Protein AF-I8V9X8-F1 (afdb_monomer)

Secondary structure (DSSP, 8-state):
-PPPHHHHHHHHHHHTTT-EEETTTTEEE---GGG--HHHHHHHHTTTPEEE-

Radius of gyration: 10.42 Å; Cα contacts (8 Å, |Δi|>4): 46; chains: 1; bounding box: 3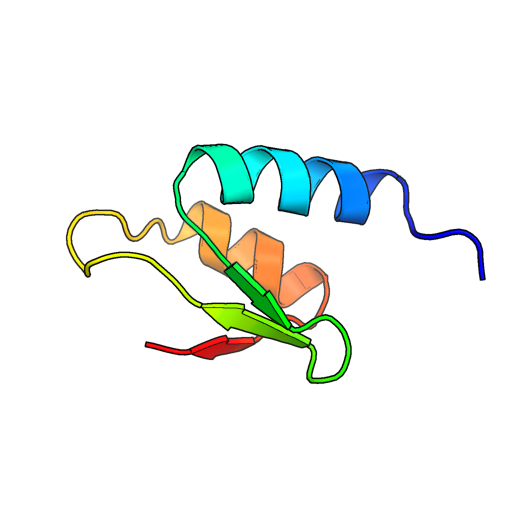0×18×21 Å

Structure (mmCIF, N/CA/C/O backbone):
data_AF-I8V9X8-F1
#
_entry.id   AF-I8V9X8-F1
#
loop_
_atom_site.group_PDB
_atom_site.id
_atom_site.type_symbol
_atom_site.label_atom_id
_atom_site.label_alt_id
_atom_site.label_comp_id
_atom_site.label_asym_id
_atom_site.label_entity_id
_atom_site.label_seq_id
_atom_site.pdbx_PDB_ins_code
_atom_site.Cartn_x
_atom_site.Cartn_y
_atom_site.Cartn_z
_atom_site.occupancy
_atom_site.B_iso_or_equiv
_atom_site.auth_seq_id
_atom_site.auth_comp_id
_atom_site.auth_asym_id
_atom_site.auth_atom_id
_atom_site.pdbx_PDB_model_num
ATOM 1 N N . MET A 1 1 ? 14.044 -4.109 -13.725 1.00 52.03 1 MET A N 1
ATOM 2 C CA . MET A 1 1 ? 13.711 -2.720 -13.335 1.00 52.03 1 MET A CA 1
ATOM 3 C C . MET A 1 1 ? 13.783 -2.591 -11.822 1.00 52.03 1 MET A C 1
ATOM 5 O O . MET A 1 1 ? 13.215 -3.435 -11.139 1.00 52.03 1 MET A O 1
ATOM 9 N N . LYS A 1 2 ? 14.493 -1.588 -11.286 1.00 61.59 2 LYS A N 1
ATOM 10 C CA . LYS A 1 2 ? 14.440 -1.292 -9.846 1.00 61.59 2 LYS A CA 1
ATOM 11 C C . LYS A 1 2 ? 13.029 -0.823 -9.521 1.00 61.59 2 LYS A C 1
ATOM 13 O O . LYS A 1 2 ? 12.537 0.123 -10.123 1.00 61.59 2 LYS A O 1
ATOM 18 N N . GLU A 1 3 ? 12.384 -1.504 -8.593 1.00 67.31 3 GLU A N 1
ATOM 19 C CA . GLU A 1 3 ? 11.040 -1.154 -8.171 1.00 67.31 3 GLU A CA 1
ATOM 20 C C . GLU A 1 3 ? 11.019 0.253 -7.556 1.00 67.31 3 GLU A C 1
ATOM 22 O O . GLU A 1 3 ? 11.818 0.546 -6.652 1.00 67.31 3 GLU A O 1
ATOM 27 N N . ASP A 1 4 ? 10.121 1.118 -8.049 1.00 84.62 4 ASP A N 1
ATOM 28 C CA . ASP A 1 4 ? 9.983 2.496 -7.574 1.00 84.62 4 ASP A CA 1
ATOM 29 C C . ASP A 1 4 ? 9.861 2.490 -6.043 1.00 84.62 4 ASP A C 1
ATOM 31 O O . ASP A 1 4 ? 8.984 1.846 -5.454 1.00 84.62 4 ASP A O 1
ATOM 35 N N . ARG A 1 5 ? 10.772 3.210 -5.380 1.00 89.38 5 ARG A N 1
ATOM 36 C CA . ARG A 1 5 ? 10.797 3.362 -3.922 1.00 89.38 5 ARG A CA 1
ATOM 37 C C . ARG A 1 5 ? 9.433 3.804 -3.385 1.00 89.38 5 ARG A C 1
ATOM 39 O O . ARG A 1 5 ? 9.045 3.369 -2.300 1.00 89.38 5 ARG A O 1
ATOM 46 N N . ARG A 1 6 ? 8.694 4.628 -4.135 1.00 89.44 6 ARG A N 1
ATOM 47 C CA . ARG A 1 6 ? 7.353 5.098 -3.763 1.00 89.44 6 ARG A CA 1
ATOM 48 C C . ARG A 1 6 ? 6.346 3.954 -3.740 1.00 89.44 6 ARG A C 1
ATOM 50 O O . ARG A 1 6 ? 5.594 3.845 -2.773 1.00 89.44 6 ARG A O 1
ATOM 57 N N . LEU A 1 7 ? 6.371 3.081 -4.747 1.0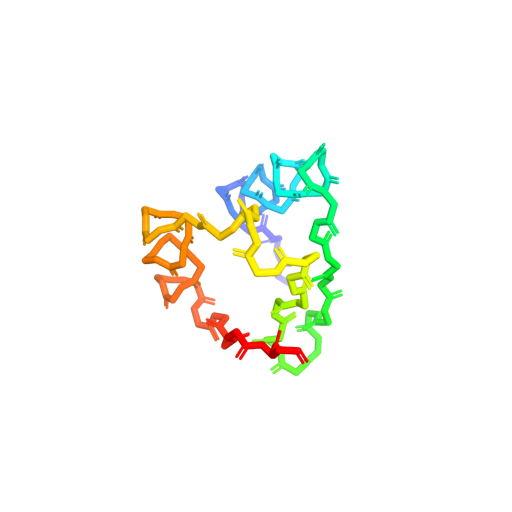0 88.94 7 LEU A N 1
ATOM 58 C CA . LEU A 1 7 ? 5.479 1.927 -4.825 1.00 88.94 7 LEU A CA 1
ATOM 59 C C . LEU A 1 7 ? 5.780 0.918 -3.709 1.00 88.94 7 LEU A C 1
ATOM 61 O O . LEU A 1 7 ? 4.868 0.458 -3.021 1.00 88.94 7 LEU A O 1
ATOM 65 N N . ARG A 1 8 ? 7.062 0.632 -3.457 1.00 91.19 8 ARG A N 1
ATOM 66 C CA . ARG A 1 8 ? 7.473 -0.249 -2.353 1.00 91.19 8 ARG A CA 1
ATOM 67 C C . ARG A 1 8 ? 6.990 0.272 -0.998 1.00 91.19 8 ARG A C 1
ATOM 69 O O . ARG A 1 8 ? 6.412 -0.486 -0.217 1.00 91.19 8 ARG A O 1
ATOM 76 N N . ASN A 1 9 ? 7.167 1.568 -0.742 1.00 92.69 9 ASN A N 1
ATOM 77 C CA . ASN A 1 9 ? 6.701 2.207 0.488 1.00 92.69 9 ASN A CA 1
ATOM 78 C C . ASN A 1 9 ? 5.172 2.190 0.604 1.00 92.69 9 ASN A C 1
ATOM 80 O O . ASN A 1 9 ? 4.649 1.928 1.687 1.00 92.69 9 ASN A O 1
ATOM 84 N N . LEU A 1 10 ? 4.456 2.433 -0.500 1.00 90.19 10 LEU A N 1
ATOM 85 C CA . LEU A 1 10 ? 2.997 2.370 -0.531 1.00 90.19 10 LEU A CA 1
ATOM 86 C C . LEU A 1 10 ? 2.509 0.977 -0.129 1.00 90.19 10 LEU A C 1
ATOM 88 O O . LEU A 1 10 ? 1.723 0.855 0.807 1.00 90.19 10 LEU A O 1
ATOM 92 N N . ARG A 1 11 ? 3.023 -0.081 -0.765 1.00 91.38 11 ARG A N 1
ATOM 93 C CA . ARG A 1 11 ? 2.621 -1.456 -0.433 1.00 91.38 11 ARG A CA 1
ATOM 94 C C . ARG A 1 11 ? 2.949 -1.822 1.006 1.00 91.38 11 ARG A C 1
ATOM 96 O O . ARG A 1 11 ? 2.140 -2.471 1.657 1.00 91.38 11 ARG A O 1
ATOM 103 N N . TYR A 1 12 ? 4.092 -1.381 1.528 1.00 93.12 12 TYR A N 1
ATOM 104 C CA . TYR A 1 12 ? 4.429 -1.598 2.935 1.00 93.12 12 TYR A CA 1
ATOM 105 C C . TYR A 1 12 ? 3.410 -0.937 3.880 1.00 93.12 12 TYR A C 1
ATOM 107 O O . TYR A 1 12 ? 2.919 -1.583 4.805 1.00 93.12 12 TYR A O 1
ATOM 115 N N . GLN A 1 13 ? 3.030 0.320 3.616 1.00 90.94 13 GLN A N 1
ATOM 116 C CA . GLN A 1 13 ? 1.995 1.022 4.388 1.00 90.94 13 GLN A CA 1
ATOM 117 C C . GLN A 1 13 ? 0.637 0.312 4.316 1.00 90.94 13 GLN A C 1
ATOM 119 O O . GLN A 1 13 ? -0.067 0.234 5.319 1.00 90.94 13 GLN A O 1
ATOM 124 N N . MET A 1 14 ? 0.270 -0.212 3.147 1.00 90.19 14 MET A N 1
ATOM 125 C CA . MET A 1 14 ? -1.017 -0.876 2.927 1.00 90.19 14 MET A CA 1
ATOM 126 C C . MET A 1 14 ? -1.067 -2.277 3.542 1.00 90.19 14 MET A C 1
ATOM 128 O O . MET A 1 14 ? -2.080 -2.648 4.127 1.00 90.19 14 MET A O 1
ATOM 132 N N . ARG A 1 15 ? 0.037 -3.033 3.513 1.00 90.81 15 ARG A N 1
ATOM 133 C CA . ARG A 1 15 ? 0.133 -4.338 4.191 1.00 90.81 15 ARG A CA 1
ATOM 134 C C . ARG A 1 15 ? -0.106 -4.218 5.694 1.00 90.81 15 ARG A C 1
ATOM 136 O O . ARG A 1 15 ? -0.826 -5.034 6.253 1.00 90.81 15 ARG A O 1
ATOM 143 N N . LYS A 1 16 ? 0.393 -3.151 6.336 1.00 90.06 16 LYS A N 1
ATOM 144 C CA . LYS A 1 16 ? 0.078 -2.854 7.750 1.00 90.06 16 LYS A CA 1
ATOM 145 C C . LYS A 1 16 ? -1.416 -2.641 8.011 1.00 90.06 16 LYS A C 1
ATOM 147 O O . LYS A 1 16 ? -1.861 -2.794 9.139 1.00 90.06 16 LYS A O 1
ATOM 152 N N . LYS A 1 17 ? -2.180 -2.282 6.978 1.00 86.50 17 LYS A N 1
ATOM 153 C CA . LYS A 1 17 ? -3.633 -2.090 7.034 1.00 86.50 17 LYS A CA 1
ATOM 154 C C . LYS A 1 17 ? -4.417 -3.336 6.613 1.00 86.50 17 LYS A C 1
ATOM 156 O O . LYS A 1 17 ? -5.637 -3.267 6.578 1.00 86.50 17 LYS A O 1
ATOM 161 N N . GLY A 1 18 ? -3.738 -4.444 6.303 1.00 87.75 18 GLY A N 1
ATOM 162 C CA . GLY A 1 18 ? -4.353 -5.715 5.908 1.00 87.75 18 GLY A CA 1
ATOM 163 C C . GLY A 1 18 ? -4.545 -5.905 4.404 1.00 87.75 18 GLY A C 1
ATOM 164 O O . GLY A 1 18 ? -5.185 -6.870 4.006 1.00 87.75 18 GLY A O 1
ATOM 165 N N . TYR A 1 19 ? -4.005 -5.018 3.564 1.00 88.69 19 TYR A N 1
ATOM 166 C CA . TYR A 1 19 ? -4.101 -5.171 2.110 1.00 88.69 19 TYR A CA 1
ATOM 167 C C . TYR A 1 19 ? -3.142 -6.253 1.617 1.00 88.69 19 TYR A C 1
ATOM 169 O O . TYR A 1 19 ? -1.969 -6.288 2.016 1.00 88.69 19 TYR A O 1
ATOM 177 N N . GLN A 1 20 ? -3.612 -7.063 0.674 1.00 89.69 20 GLN A N 1
ATOM 178 C CA . GLN A 1 20 ? -2.783 -7.986 -0.096 1.00 89.69 20 GLN A CA 1
ATOM 179 C C . GLN A 1 20 ? -2.563 -7.439 -1.508 1.00 89.69 20 GLN A C 1
ATOM 181 O O . GLN A 1 20 ? -3.326 -6.611 -1.999 1.00 89.69 20 GLN A O 1
ATOM 186 N N . PHE A 1 21 ? -1.475 -7.860 -2.148 1.00 9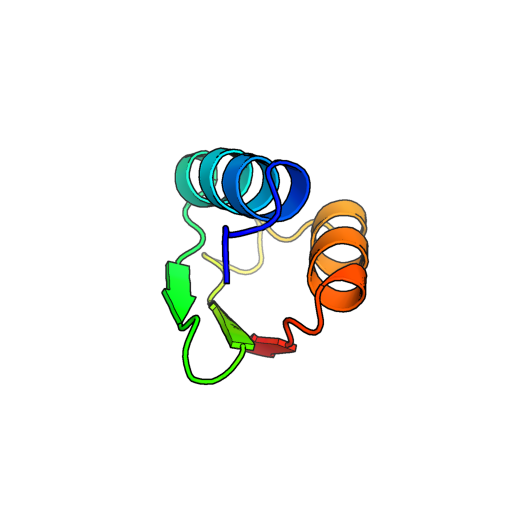0.00 21 PHE A N 1
ATOM 187 C CA . PHE A 1 21 ? -1.077 -7.350 -3.456 1.00 90.00 21 PHE A CA 1
ATOM 188 C C . PHE A 1 21 ? -0.701 -8.497 -4.376 1.00 90.00 21 PHE A C 1
ATOM 190 O O . PHE A 1 21 ? 0.250 -9.221 -4.080 1.00 90.00 21 PHE A O 1
ATOM 197 N N . ASP A 1 22 ? -1.371 -8.572 -5.518 1.00 88.19 22 ASP A N 1
ATOM 198 C CA . ASP A 1 22 ? -0.891 -9.298 -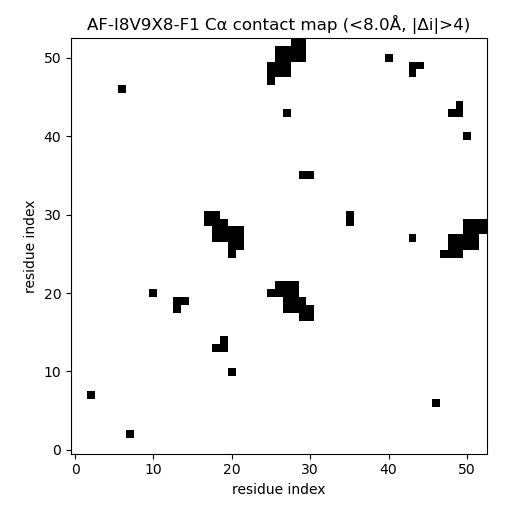6.682 1.00 88.19 22 ASP A CA 1
ATOM 199 C C . ASP A 1 22 ? -0.215 -8.299 -7.622 1.00 88.19 22 ASP A C 1
ATOM 201 O O . ASP A 1 22 ? -0.850 -7.537 -8.350 1.00 88.19 22 ASP A O 1
ATOM 205 N N . THR A 1 23 ? 1.113 -8.269 -7.577 1.00 83.94 23 THR A N 1
ATOM 206 C CA . THR A 1 23 ? 1.899 -7.360 -8.412 1.00 83.94 23 THR A CA 1
ATOM 207 C C . THR A 1 23 ? 1.958 -7.792 -9.871 1.00 83.94 23 THR A C 1
ATOM 209 O O . THR A 1 23 ? 2.299 -6.959 -10.704 1.00 83.94 23 THR A O 1
ATOM 212 N N . LYS A 1 24 ? 1.669 -9.062 -10.191 1.00 86.25 24 LYS A N 1
ATOM 213 C CA . LYS A 1 24 ? 1.659 -9.543 -11.580 1.00 86.25 24 LYS A CA 1
ATOM 214 C C . LYS A 1 24 ? 0.425 -9.028 -12.308 1.00 86.25 24 LYS A C 1
ATOM 216 O O . LYS A 1 24 ? 0.542 -8.561 -13.433 1.00 86.25 24 LYS A O 1
ATOM 221 N N . ASN A 1 25 ? -0.718 -9.058 -11.627 1.00 85.56 25 ASN A N 1
ATOM 222 C CA . ASN A 1 25 ? -1.997 -8.609 -12.175 1.00 85.56 25 ASN A CA 1
ATOM 223 C C . ASN A 1 25 ? -2.354 -7.164 -11.790 1.00 85.56 25 ASN A C 1
ATOM 225 O O . ASN A 1 25 ? -3.423 -6.682 -12.148 1.00 85.56 25 ASN A O 1
ATOM 229 N N . LEU A 1 26 ? -1.471 -6.471 -11.059 1.00 86.81 26 LEU A N 1
ATOM 230 C CA . LEU A 1 26 ? -1.709 -5.131 -10.512 1.00 86.81 26 LEU A CA 1
ATOM 231 C C . LEU A 1 26 ? -3.025 -5.057 -9.721 1.00 86.81 26 LEU A C 1
ATOM 233 O O . LEU A 1 26 ? -3.804 -4.118 -9.855 1.00 86.81 26 LEU A O 1
ATOM 237 N N . VAL A 1 27 ? -3.273 -6.044 -8.862 1.00 86.50 27 VAL A N 1
ATOM 238 C CA . VAL A 1 27 ? -4.467 -6.090 -8.012 1.00 86.50 27 VAL A CA 1
ATOM 239 C C . VAL A 1 27 ? -4.085 -5.820 -6.562 1.00 86.50 27 VAL A C 1
ATOM 241 O O . VAL A 1 27 ? -3.139 -6.403 -6.027 1.00 86.50 27 VAL A O 1
ATOM 244 N N . ALA A 1 28 ? -4.821 -4.918 -5.919 1.00 89.06 28 ALA A N 1
ATOM 245 C CA . ALA A 1 28 ? -4.805 -4.730 -4.477 1.00 89.06 28 ALA A CA 1
ATOM 246 C C . ALA A 1 28 ? -6.093 -5.325 -3.900 1.00 89.06 28 ALA A C 1
ATOM 248 O O . ALA A 1 28 ? -7.190 -4.870 -4.219 1.00 89.06 28 ALA A O 1
ATOM 249 N N . ILE A 1 29 ? -5.950 -6.350 -3.064 1.00 87.94 29 ILE A N 1
ATOM 250 C CA . ILE A 1 29 ? -7.066 -7.011 -2.385 1.00 87.94 29 ILE A CA 1
ATOM 251 C C . ILE A 1 29 ? -7.220 -6.343 -1.026 1.00 87.94 29 IL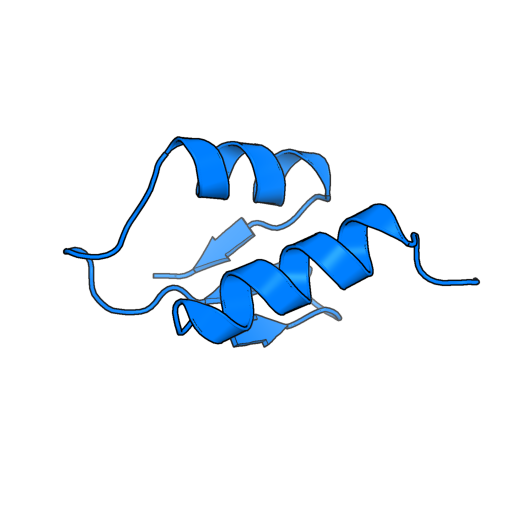E A C 1
ATOM 253 O O . ILE A 1 29 ? -6.274 -6.293 -0.226 1.00 87.94 29 ILE A O 1
ATOM 257 N N . MET A 1 30 ? -8.397 -5.777 -0.796 1.00 81.94 30 MET A N 1
ATOM 258 C CA . MET A 1 30 ? -8.687 -5.019 0.413 1.00 81.94 30 MET A CA 1
ATOM 259 C C . MET A 1 30 ? -9.218 -5.952 1.511 1.00 81.94 30 MET A C 1
ATOM 261 O O . MET A 1 30 ? -9.935 -6.903 1.215 1.00 81.94 30 MET A O 1
ATOM 265 N N . PRO A 1 31 ? -8.915 -5.690 2.793 1.00 74.12 31 PRO A N 1
ATOM 266 C CA . PRO A 1 31 ? -9.680 -6.287 3.883 1.00 74.12 31 PRO A CA 1
ATOM 267 C C . PRO A 1 31 ? -11.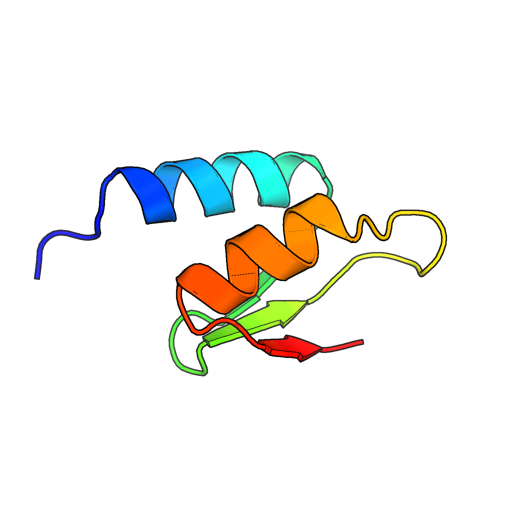101 -5.689 3.919 1.00 74.12 31 PRO A C 1
ATOM 269 O O . PRO A 1 31 ? -11.406 -4.788 3.140 1.00 74.12 31 PRO A O 1
ATOM 272 N N . SER A 1 32 ? -11.949 -6.184 4.831 1.00 77.19 32 SER A N 1
ATOM 273 C CA . SER A 1 32 ? -13.386 -5.861 4.939 1.00 77.19 32 SER A CA 1
ATOM 274 C C . SER A 1 32 ? -13.775 -4.405 4.624 1.00 77.19 32 SER A C 1
ATOM 276 O O . SER A 1 32 ? -13.026 -3.460 4.885 1.00 77.19 32 SER A O 1
ATOM 278 N N . HIS A 1 33 ? -15.000 -4.225 4.114 1.00 70.44 33 HIS A N 1
ATOM 279 C CA . HIS A 1 33 ? -15.522 -2.941 3.630 1.00 70.44 33 HIS A CA 1
ATOM 280 C C . HIS A 1 33 ? -15.368 -1.781 4.628 1.00 70.44 33 HIS A C 1
ATOM 282 O O . HIS A 1 33 ? -15.082 -0.658 4.215 1.00 70.44 33 HIS A O 1
ATOM 288 N N . ASP A 1 34 ? -15.441 -2.063 5.928 1.00 75.12 34 ASP A N 1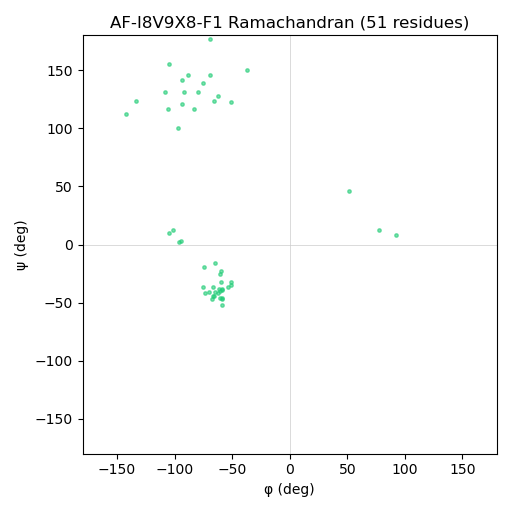
ATOM 289 C CA . ASP A 1 34 ? -15.312 -1.066 6.999 1.00 75.12 34 ASP A CA 1
ATOM 290 C C . ASP A 1 34 ? -13.922 -0.410 7.077 1.00 75.12 34 ASP A C 1
ATOM 292 O O . ASP A 1 34 ? -13.750 0.629 7.711 1.00 75.12 34 ASP A O 1
ATOM 296 N N . LYS A 1 35 ? -12.903 -0.999 6.436 1.00 71.94 35 LYS A N 1
ATOM 297 C CA . LYS A 1 35 ? -11.511 -0.512 6.445 1.00 71.94 35 LYS A CA 1
ATOM 298 C C . LYS A 1 35 ? -11.099 0.159 5.129 1.00 71.94 35 LYS A C 1
ATOM 300 O O . LYS A 1 35 ? -9.909 0.446 4.927 1.00 71.94 35 LYS A O 1
ATOM 305 N N . ARG A 1 36 ? -12.052 0.417 4.223 1.00 75.88 36 ARG A N 1
ATOM 306 C CA . ARG A 1 36 ? -11.794 1.107 2.947 1.00 75.88 36 ARG A CA 1
ATOM 307 C C . ARG A 1 36 ? -11.450 2.577 3.169 1.00 75.88 36 ARG A C 1
ATOM 309 O O . ARG A 1 36 ? -11.947 3.241 4.073 1.00 75.88 36 ARG A O 1
ATOM 316 N N . SER A 1 37 ? -10.564 3.103 2.327 1.00 82.19 37 SER A N 1
ATOM 317 C CA . SER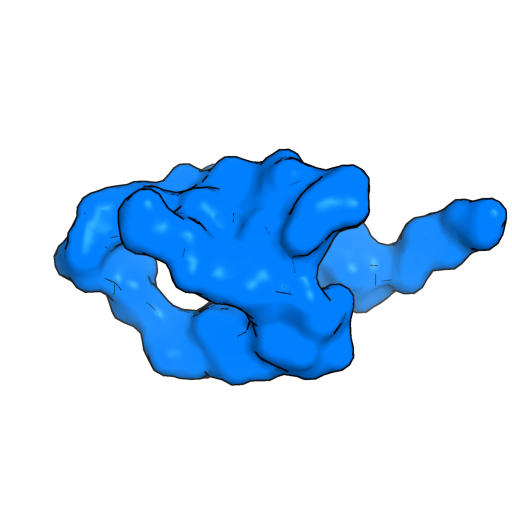 A 1 37 ? -10.151 4.505 2.379 1.00 82.19 37 SER A CA 1
ATOM 318 C C . SER A 1 37 ? -9.961 5.041 0.968 1.00 82.19 37 SER A C 1
ATOM 320 O O . SER A 1 37 ? -9.000 4.681 0.291 1.00 82.19 37 SER A O 1
ATOM 322 N N . LEU A 1 38 ? -10.827 5.972 0.558 1.00 84.62 38 LEU A N 1
ATOM 323 C CA . LEU A 1 38 ? -10.800 6.598 -0.773 1.00 84.62 38 LEU A CA 1
ATOM 324 C C . LEU A 1 38 ? -9.432 7.200 -1.127 1.00 84.62 38 LEU A C 1
ATOM 326 O O . LEU A 1 38 ? -8.980 7.127 -2.269 1.00 84.62 38 LEU A O 1
ATOM 330 N N . LEU A 1 39 ? -8.730 7.773 -0.144 1.00 88.31 39 LEU A N 1
ATOM 331 C CA . LEU A 1 39 ? -7.377 8.294 -0.343 1.00 88.31 39 LEU A CA 1
ATOM 332 C C . LEU A 1 39 ? -6.394 7.184 -0.739 1.00 88.31 39 LEU A C 1
ATOM 334 O O . LEU A 1 39 ? -5.533 7.392 -1.592 1.00 88.31 39 LEU A O 1
ATOM 338 N N . GLN A 1 40 ? -6.496 6.019 -0.100 1.00 86.62 40 GLN A N 1
ATOM 339 C CA . GLN A 1 40 ? -5.624 4.882 -0.382 1.00 86.62 40 GLN A CA 1
ATOM 340 C C . GLN A 1 40 ? -5.924 4.282 -1.750 1.00 86.62 40 GLN A C 1
ATOM 342 O O . GLN A 1 40 ? -4.989 4.027 -2.505 1.00 86.62 40 GLN A O 1
ATOM 347 N N . GLU A 1 41 ? -7.200 4.166 -2.103 1.00 86.19 41 GLU A N 1
ATOM 348 C CA . GLU A 1 41 ? -7.636 3.711 -3.423 1.00 86.19 41 GLU A CA 1
ATOM 349 C C . GLU A 1 41 ? -7.090 4.620 -4.534 1.00 86.19 41 GLU A C 1
ATOM 351 O O . GLU A 1 41 ? -6.440 4.139 -5.457 1.00 86.19 41 GLU A O 1
ATOM 356 N N . ARG A 1 42 ? -7.198 5.949 -4.386 1.00 89.19 42 ARG A N 1
ATOM 357 C CA . ARG A 1 42 ? -6.597 6.906 -5.338 1.00 89.19 42 ARG A CA 1
ATOM 358 C C . ARG A 1 42 ? -5.080 6.752 -5.459 1.00 89.19 42 ARG A C 1
ATOM 360 O O . ARG A 1 42 ? -4.523 6.870 -6.551 1.00 89.19 42 ARG A O 1
ATOM 367 N N . ARG A 1 43 ? -4.385 6.499 -4.343 1.00 89.44 43 ARG A N 1
ATOM 368 C CA . ARG A 1 43 ? -2.930 6.267 -4.349 1.00 89.44 43 ARG A CA 1
ATOM 369 C C . ARG A 1 43 ? -2.572 4.971 -5.071 1.00 89.44 43 ARG A C 1
ATOM 371 O O . ARG A 1 43 ? -1.551 4.958 -5.747 1.00 89.44 43 ARG A O 1
ATOM 378 N N . LEU A 1 44 ? -3.384 3.922 -4.946 1.00 88.69 44 LEU A N 1
ATOM 379 C CA . LEU A 1 44 ? -3.209 2.647 -5.645 1.00 88.69 44 LEU A CA 1
ATOM 380 C C . LEU A 1 44 ? -3.422 2.798 -7.154 1.00 88.69 44 LEU A C 1
ATOM 382 O O . LEU A 1 44 ? -2.547 2.400 -7.926 1.00 88.69 44 LEU A O 1
ATOM 386 N N . SER A 1 45 ? -4.492 3.481 -7.569 1.00 88.12 45 SER A N 1
ATOM 387 C CA . SER A 1 45 ? -4.769 3.739 -8.988 1.00 88.12 45 SER A CA 1
ATOM 388 C C . SER A 1 45 ? -3.653 4.531 -9.672 1.00 88.12 45 SER A C 1
ATOM 390 O O . SER A 1 45 ? -3.343 4.277 -10.831 1.00 88.12 45 SER A O 1
ATOM 392 N N . LYS A 1 46 ? -2.963 5.430 -8.951 1.00 89.75 46 LYS A N 1
ATOM 393 C CA . LYS A 1 46 ? -1.789 6.153 -9.480 1.00 89.75 46 LYS A CA 1
ATOM 394 C C . LYS A 1 46 ? -0.635 5.226 -9.896 1.00 89.75 46 LYS A C 1
ATOM 396 O O . LYS A 1 46 ? 0.171 5.609 -10.737 1.00 89.75 46 LYS A O 1
ATOM 401 N N . PHE A 1 47 ? -0.548 4.034 -9.310 1.00 87.31 47 PHE A N 1
ATOM 402 C CA . PHE A 1 47 ? 0.430 3.004 -9.674 1.00 87.31 47 PHE A CA 1
ATOM 403 C C . PHE A 1 47 ? -0.169 1.895 -10.555 1.00 87.31 47 PHE A C 1
ATOM 405 O O . PHE A 1 47 ? 0.463 0.856 -10.722 1.00 87.31 47 PHE A O 1
ATOM 412 N N . GLY A 1 48 ? -1.372 2.103 -11.100 1.00 88.56 48 GLY A N 1
ATOM 413 C CA . GLY A 1 48 ? -2.053 1.140 -11.966 1.00 88.56 48 GLY A CA 1
ATOM 414 C C . GLY A 1 48 ? -2.701 -0.028 -11.227 1.00 88.56 48 GLY A C 1
ATOM 415 O O . GLY A 1 48 ? -3.083 -0.993 -11.876 1.00 88.56 48 GLY A O 1
ATOM 416 N N . PHE A 1 49 ? -2.819 0.035 -9.895 1.00 88.00 49 PHE A N 1
ATOM 417 C CA . PHE A 1 49 ? -3.478 -1.026 -9.141 1.00 88.00 49 PHE A CA 1
ATOM 418 C C . PHE A 1 49 ? -5.001 -0.893 -9.199 1.00 88.00 49 PHE A C 1
ATOM 420 O O . PHE A 1 49 ? -5.548 0.178 -8.914 1.00 88.00 49 PHE A O 1
ATOM 427 N N . PHE A 1 50 ? -5.667 -2.003 -9.501 1.00 83.31 50 PHE A N 1
ATOM 428 C CA . PHE A 1 50 ? -7.114 -2.158 -9.418 1.00 83.31 50 PHE A CA 1
ATOM 429 C C . PHE A 1 50 ? -7.504 -2.734 -8.057 1.00 83.31 50 PHE A C 1
ATOM 431 O O . PHE A 1 50 ? -6.818 -3.603 -7.514 1.00 83.31 50 PHE A O 1
ATOM 438 N N . ASN A 1 51 ? -8.608 -2.244 -7.497 1.00 76.25 51 ASN A N 1
ATOM 439 C CA . ASN A 1 51 ? -9.137 -2.772 -6.245 1.00 76.25 51 ASN A CA 1
ATOM 440 C C . ASN A 1 51 ? -9.980 -4.012 -6.550 1.00 76.25 51 ASN A C 1
ATOM 442 O O . ASN A 1 51 ? -11.015 -3.891 -7.205 1.00 76.25 51 ASN A O 1
ATOM 446 N N . SER A 1 52 ? -9.557 -5.173 -6.052 1.00 74.1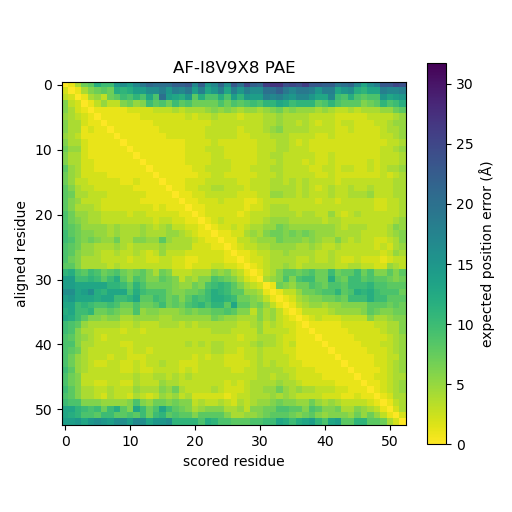2 52 SER A N 1
ATOM 447 C CA . SER A 1 52 ? -10.443 -6.333 -5.948 1.00 74.12 52 SER A CA 1
ATOM 448 C C . SER A 1 52 ? -11.099 -6.310 -4.578 1.00 74.12 52 SER A C 1
ATOM 450 O O . SER A 1 52 ? -10.423 -6.099 -3.564 1.00 74.12 52 SER A O 1
ATOM 452 N N . VAL A 1 53 ? -12.419 -6.480 -4.585 1.00 63.41 53 VAL A N 1
ATOM 453 C CA . VAL A 1 53 ? -13.222 -6.733 -3.384 1.00 63.41 53 VAL A CA 1
ATOM 454 C C . VAL A 1 53 ? -12.933 -8.139 -2.875 1.00 63.41 53 VAL A C 1
ATOM 456 O O . VAL A 1 53 ? -12.646 -9.006 -3.734 1.00 63.41 53 VAL A O 1
#

Solvent-accessible surface area (backbone atoms only — not comparable to full-atom values): 3223 Å² total; per-residue (Å²): 130,84,74,55,67,68,58,56,51,49,51,56,59,38,41,79,69,54,37,46,73,43,78,88,78,30,33,34,36,56,52,63,80,93,72,66,49,72,71,57,53,54,57,36,45,76,74,64,29,44,80,41,124

Organism: NCBI:txid997873

Foldseek 3Di:
DPPPPLVVVLVVVVVVLVWDADPVVLEIEHPDPVSDDPVSCVVSVVVVHDYDD

Sequence (53 aa):
MKEDRRLRNLRYQMRKKGYQFDTKNLVAIMPSHDKRSLLQERRLSKFGFFNSV

Mean predicted aligned error: 4.72 Å

pLDDT: mean 83.99, std 8.65, range [52.03, 93.12]